Protein AF-A0A257YL30-F1 (afdb_monomer_lite)

Radius of gyration: 41.76 Å; chains: 1; bounding box: 69×27×109 Å

Foldseek 3Di:
DDDVVVVVVVVVPPDVVVVVVVVVVVVVVVVVVVVVVVVVVVVVVVVVVVVVVVVVVVVVVVVVVVVVVVVVVVVVVVVPQLQPCVQLVVCVVPDPDSVVSCVSHDD

Structure (mmCIF, N/CA/C/O backbone):
data_AF-A0A257YL30-F1
#
_entry.id   AF-A0A257YL30-F1
#
loop_
_atom_site.group_PDB
_atom_site.id
_atom_site.type_symbol
_atom_site.label_atom_id
_atom_site.label_alt_id
_atom_site.label_comp_id
_atom_site.label_asym_id
_atom_site.label_entity_id
_atom_site.label_seq_id
_atom_site.pdbx_PDB_ins_code
_atom_site.Cartn_x
_atom_site.Cartn_y
_atom_site.Cartn_z
_atom_site.occupancy
_atom_site.B_iso_or_equiv
_atom_site.auth_seq_id
_atom_site.auth_comp_id
_atom_site.auth_asym_id
_atom_site.auth_atom_id
_atom_site.pdbx_PDB_model_num
ATOM 1 N N . MET A 1 1 ? 14.713 -16.645 -57.418 1.00 50.28 1 MET A N 1
ATOM 2 C CA . MET A 1 1 ? 15.736 -17.326 -56.595 1.00 50.28 1 MET A CA 1
ATOM 3 C C . MET A 1 1 ? 17.075 -16.668 -56.886 1.00 50.28 1 MET A C 1
ATOM 5 O O . MET A 1 1 ? 17.648 -16.917 -57.937 1.00 50.28 1 MET A O 1
ATOM 9 N N . MET A 1 2 ? 17.504 -15.725 -56.046 1.00 57.44 2 MET A N 1
ATOM 10 C CA . MET A 1 2 ? 18.778 -15.020 -56.232 1.00 57.44 2 MET A CA 1
ATOM 11 C C . MET A 1 2 ? 19.915 -15.849 -55.615 1.00 57.44 2 MET A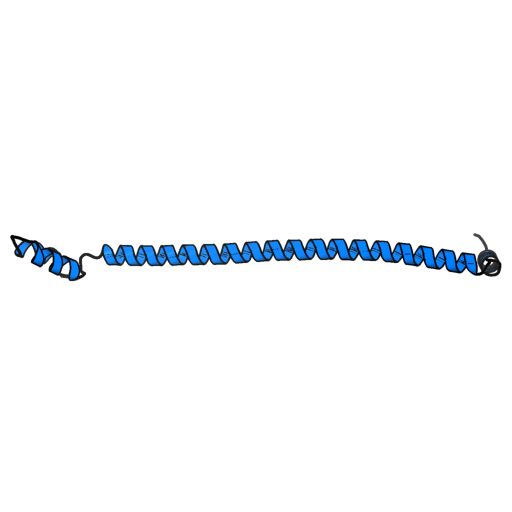 C 1
ATOM 13 O O . MET A 1 2 ? 19.743 -16.354 -54.505 1.00 57.44 2 MET A O 1
ATOM 17 N N . PRO A 1 3 ? 21.052 -16.025 -56.309 1.00 60.94 3 PRO A N 1
ATOM 18 C CA . PRO A 1 3 ? 22.141 -16.859 -55.819 1.00 60.94 3 PRO A CA 1
ATOM 19 C C . PRO A 1 3 ? 22.828 -16.222 -54.592 1.00 60.94 3 PRO A C 1
ATOM 21 O O . PRO A 1 3 ? 23.120 -15.022 -54.609 1.00 60.94 3 PRO A O 1
ATOM 24 N N . PRO A 1 4 ? 23.159 -17.012 -53.549 1.00 63.03 4 PRO A N 1
ATOM 25 C CA . PRO A 1 4 ? 23.748 -16.528 -52.289 1.00 63.03 4 PRO A CA 1
ATOM 26 C C . PRO A 1 4 ? 25.123 -15.860 -52.463 1.00 63.03 4 PRO A C 1
ATOM 28 O O . PRO A 1 4 ? 25.574 -15.108 -51.603 1.00 63.03 4 PRO A O 1
ATOM 31 N N . PHE A 1 5 ? 25.777 -16.071 -53.606 1.00 57.56 5 PHE A N 1
ATOM 32 C CA . PHE A 1 5 ? 27.080 -15.488 -53.921 1.00 57.56 5 PHE A CA 1
ATOM 33 C C . PHE A 1 5 ? 27.031 -13.975 -54.203 1.00 57.56 5 PHE A C 1
ATOM 35 O O . PHE A 1 5 ? 28.014 -13.271 -53.968 1.00 57.56 5 PHE A O 1
ATOM 42 N N . LEU A 1 6 ? 25.888 -13.447 -54.663 1.00 55.09 6 LEU A N 1
ATOM 43 C CA . LEU A 1 6 ? 25.724 -12.006 -54.901 1.00 55.09 6 LEU A CA 1
ATOM 44 C C . LEU A 1 6 ? 25.528 -11.222 -53.596 1.00 55.09 6 LEU A C 1
ATOM 46 O O . LEU A 1 6 ? 25.942 -10.069 -53.510 1.00 55.09 6 LEU A O 1
ATOM 50 N N . LEU A 1 7 ? 24.990 -11.872 -52.561 1.00 56.28 7 LEU A N 1
ATOM 51 C CA . LEU A 1 7 ? 24.841 -11.302 -51.219 1.00 56.28 7 LEU A CA 1
ATOM 52 C C . LEU A 1 7 ? 26.191 -11.226 -50.481 1.00 56.28 7 LEU A C 1
ATOM 54 O O . LEU A 1 7 ? 26.451 -10.294 -49.725 1.00 56.28 7 LEU A O 1
ATOM 58 N N . ALA A 1 8 ? 27.093 -12.174 -50.754 1.00 54.34 8 ALA A N 1
ATOM 59 C CA . ALA A 1 8 ? 28.441 -12.184 -50.188 1.00 54.34 8 ALA A CA 1
ATOM 60 C C . ALA A 1 8 ? 29.349 -11.088 -50.782 1.00 54.34 8 ALA A C 1
ATOM 62 O O . ALA A 1 8 ? 30.180 -10.516 -50.075 1.00 54.34 8 ALA A O 1
ATOM 63 N N . LYS A 1 9 ? 29.183 -10.744 -52.069 1.00 48.53 9 LYS A N 1
ATOM 64 C CA . LYS A 1 9 ? 30.029 -9.738 -52.736 1.00 48.53 9 LYS A CA 1
ATOM 65 C C . LYS A 1 9 ? 29.658 -8.295 -52.367 1.00 48.53 9 LYS A C 1
ATOM 67 O O . LYS A 1 9 ? 30.542 -7.443 -52.374 1.00 48.53 9 LYS A O 1
ATOM 72 N N . SER A 1 10 ? 28.409 -8.024 -51.968 1.00 52.38 10 SER A N 1
ATOM 73 C CA . SER A 1 10 ? 28.015 -6.706 -51.442 1.00 52.38 10 SER A CA 1
ATOM 74 C C . SER A 1 10 ? 28.513 -6.453 -50.014 1.00 52.38 10 SER A C 1
ATOM 76 O O . SER A 1 10 ? 28.666 -5.298 -49.633 1.00 52.38 10 SER A O 1
ATOM 78 N N . LEU A 1 11 ? 28.822 -7.499 -49.237 1.00 55.47 11 LEU A N 1
ATOM 79 C CA . LEU A 1 11 ? 29.417 -7.355 -47.901 1.00 55.47 11 LEU A CA 1
ATOM 80 C C . LEU A 1 11 ? 30.910 -6.988 -47.946 1.00 55.47 11 LEU A C 1
ATOM 82 O O . LEU A 1 11 ? 31.395 -6.276 -47.072 1.00 55.47 11 LEU A O 1
ATOM 86 N N . PHE A 1 12 ? 31.641 -7.449 -48.966 1.00 54.34 12 PHE A N 1
ATOM 87 C CA . PHE A 1 12 ? 33.100 -7.281 -49.059 1.00 54.34 12 PHE A CA 1
ATOM 88 C C . PHE A 1 12 ? 33.564 -5.947 -49.675 1.00 54.34 12 PHE A C 1
ATOM 90 O O . PHE A 1 12 ? 34.764 -5.683 -49.707 1.00 54.34 12 PHE A O 1
ATOM 97 N N . GLY A 1 13 ? 32.637 -5.105 -50.146 1.00 54.22 13 GLY A N 1
ATOM 98 C CA . GLY A 1 13 ? 32.914 -3.770 -50.700 1.00 54.22 13 GLY A CA 1
ATOM 99 C C . GLY A 1 13 ? 32.287 -2.611 -49.919 1.00 54.22 13 GLY A C 1
ATOM 100 O O . GLY A 1 13 ? 32.358 -1.469 -50.365 1.00 54.22 13 GLY A O 1
ATOM 101 N N . PHE A 1 14 ? 31.650 -2.883 -48.776 1.00 57.56 14 PHE A N 1
ATOM 102 C CA . PHE A 1 14 ? 31.058 -1.844 -47.937 1.00 57.56 14 PHE A CA 1
ATOM 103 C C . PHE A 1 14 ? 32.178 -1.110 -47.175 1.00 57.56 14 PHE A C 1
ATOM 105 O O . PHE A 1 14 ? 32.961 -1.763 -46.476 1.00 57.56 14 PHE A O 1
ATOM 112 N N . PRO A 1 15 ? 32.305 0.230 -47.279 1.00 69.06 15 PRO A N 1
ATOM 113 C CA . PRO A 1 15 ? 33.306 0.962 -46.509 1.00 69.06 15 PRO A CA 1
ATOM 114 C C . PRO A 1 15 ? 33.066 0.657 -45.032 1.00 69.06 15 PRO A C 1
ATOM 116 O O . PRO A 1 15 ? 31.942 0.817 -44.570 1.00 69.06 15 PRO A O 1
ATOM 119 N N . ARG A 1 16 ? 34.081 0.200 -44.287 1.00 69.25 16 ARG A N 1
ATOM 120 C CA . ARG A 1 16 ? 33.955 -0.257 -42.880 1.00 69.25 16 ARG A CA 1
ATOM 121 C C . ARG A 1 16 ? 33.070 0.649 -42.004 1.00 69.25 16 ARG A C 1
ATOM 123 O O . ARG A 1 16 ? 32.325 0.158 -41.165 1.00 69.25 16 ARG A O 1
ATOM 130 N N . TRP A 1 17 ? 33.083 1.953 -42.272 1.00 70.00 17 TRP A N 1
ATOM 131 C CA . TRP A 1 17 ? 32.216 2.977 -41.684 1.00 70.00 17 TRP A CA 1
ATOM 132 C C . TRP A 1 17 ? 30.707 2.723 -41.808 1.00 70.00 17 TRP A C 1
ATOM 134 O O . TRP A 1 17 ? 29.969 2.972 -40.864 1.00 70.00 17 TRP A O 1
ATOM 144 N N . SER A 1 18 ? 30.241 2.200 -42.937 1.00 74.88 18 SER A N 1
ATOM 145 C CA . SER A 1 18 ? 28.826 1.886 -43.179 1.00 74.88 18 SER A CA 1
ATOM 146 C C . SER A 1 18 ? 28.344 0.664 -42.388 1.00 74.88 18 SER A C 1
ATOM 148 O O . SER A 1 18 ? 27.224 0.671 -41.886 1.00 74.88 18 SER A O 1
ATOM 150 N N . VAL A 1 19 ? 29.204 -0.339 -42.177 1.00 79.62 19 VAL A N 1
ATOM 151 C CA . VAL A 1 19 ? 28.907 -1.476 -41.286 1.00 79.62 19 VAL A CA 1
ATOM 152 C C . VAL A 1 19 ? 28.895 -1.025 -39.826 1.00 79.62 19 VAL A C 1
ATOM 154 O O . VAL A 1 19 ? 27.988 -1.385 -39.082 1.00 79.62 19 VAL A O 1
ATOM 157 N N . ILE A 1 20 ? 29.853 -0.183 -39.424 1.00 82.31 20 ILE A N 1
ATOM 158 C CA . ILE A 1 20 ? 29.886 0.406 -38.076 1.00 82.31 20 ILE A CA 1
ATOM 159 C C . ILE A 1 20 ? 28.630 1.255 -37.831 1.00 82.31 20 ILE A C 1
ATOM 161 O O . ILE A 1 20 ? 28.001 1.119 -36.785 1.00 82.31 20 ILE A O 1
ATOM 165 N N . GLY A 1 21 ? 28.223 2.074 -38.806 1.00 84.81 21 GLY A N 1
ATOM 166 C CA . GLY A 1 21 ? 27.007 2.884 -38.731 1.00 84.81 21 GLY A CA 1
ATOM 167 C C . GLY A 1 21 ? 25.734 2.042 -38.617 1.00 84.81 21 GLY A C 1
ATOM 168 O O . GLY A 1 21 ? 24.880 2.335 -37.783 1.00 84.81 21 GLY A O 1
ATOM 169 N N . LEU A 1 22 ? 25.629 0.956 -39.388 1.00 86.12 22 LEU A N 1
ATOM 170 C CA . LEU A 1 22 ? 24.497 0.031 -39.305 1.00 86.12 22 LEU A CA 1
ATOM 171 C C . LEU A 1 22 ? 24.441 -0.683 -37.946 1.00 86.12 22 LEU A C 1
ATOM 173 O O . LEU A 1 22 ? 23.375 -0.765 -37.337 1.00 86.12 22 LEU A O 1
ATOM 177 N N . CYS A 1 23 ? 25.582 -1.159 -37.442 1.00 87.19 23 CYS A N 1
ATOM 178 C CA . CYS A 1 23 ? 25.661 -1.768 -36.115 1.00 87.19 23 CYS A CA 1
ATOM 179 C C . CYS A 1 23 ? 25.277 -0.772 -35.013 1.00 87.19 23 CYS A C 1
ATOM 181 O O . CYS A 1 23 ? 24.502 -1.121 -34.126 1.00 87.19 23 CYS A O 1
ATOM 183 N N . ALA A 1 24 ? 25.756 0.473 -35.083 1.00 89.75 24 ALA A N 1
ATOM 184 C CA . ALA A 1 24 ? 25.403 1.514 -34.120 1.00 89.75 24 ALA A CA 1
ATOM 185 C C . ALA A 1 24 ? 23.896 1.823 -34.132 1.00 89.75 24 ALA A C 1
ATOM 187 O O . ALA A 1 24 ? 23.283 1.937 -33.071 1.00 89.75 24 ALA A O 1
ATOM 188 N N . LEU A 1 25 ? 23.284 1.884 -35.319 1.00 91.06 25 LEU A N 1
ATOM 189 C CA . LEU A 1 25 ? 21.841 2.077 -35.472 1.00 91.06 25 LEU A CA 1
ATOM 190 C C . LEU A 1 25 ? 21.043 0.927 -34.837 1.00 91.06 25 LEU A C 1
ATOM 192 O O . LEU A 1 25 ? 20.078 1.168 -34.112 1.00 91.06 25 LEU A O 1
ATOM 196 N N . LEU A 1 26 ? 21.453 -0.320 -35.082 1.00 91.44 26 LEU A N 1
ATOM 197 C CA . LEU A 1 26 ? 20.793 -1.500 -34.516 1.00 91.44 26 LEU A CA 1
ATOM 198 C C . LEU A 1 26 ? 20.899 -1.541 -32.989 1.00 91.44 26 LEU A C 1
ATOM 200 O O . LEU A 1 26 ? 19.914 -1.841 -32.316 1.00 91.44 26 LEU A O 1
ATOM 204 N N . VAL A 1 27 ? 22.064 -1.195 -32.436 1.00 92.75 27 VAL A N 1
ATOM 205 C CA . VAL A 1 27 ? 22.261 -1.104 -30.982 1.00 92.75 27 VAL A CA 1
ATOM 206 C C . VAL A 1 27 ? 21.379 -0.009 -30.379 1.00 92.75 27 VAL A C 1
ATOM 208 O O . VAL A 1 27 ? 20.744 -0.241 -29.353 1.00 92.75 27 VAL A O 1
ATOM 211 N N . ALA A 1 28 ? 21.276 1.154 -31.028 1.00 92.00 28 ALA A N 1
A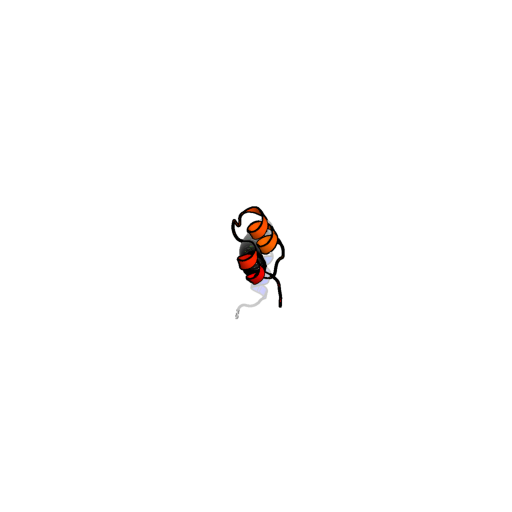TOM 212 C CA . ALA A 1 28 ? 20.408 2.237 -30.570 1.00 92.00 28 ALA A CA 1
ATOM 213 C C . ALA A 1 28 ? 18.924 1.823 -30.558 1.00 92.00 28 ALA A C 1
ATOM 215 O O . ALA A 1 28 ? 18.224 2.060 -29.575 1.00 92.00 28 ALA A O 1
ATOM 216 N N . LEU A 1 29 ? 18.454 1.142 -31.607 1.00 92.25 29 LEU A N 1
ATOM 217 C CA . LEU A 1 29 ? 17.092 0.601 -31.672 1.00 92.25 29 LEU A CA 1
ATOM 218 C C . LEU A 1 29 ? 16.827 -0.440 -30.578 1.00 92.25 29 LEU A C 1
ATOM 220 O O . LEU A 1 29 ? 15.795 -0.381 -29.909 1.00 92.25 29 LEU A O 1
ATOM 224 N N . ALA A 1 30 ? 17.764 -1.363 -30.360 1.00 89.38 30 ALA A N 1
ATOM 225 C CA . ALA A 1 30 ? 17.649 -2.366 -29.305 1.00 89.38 30 ALA A CA 1
ATOM 226 C C . ALA A 1 30 ? 17.589 -1.725 -27.907 1.00 89.38 30 ALA A C 1
ATOM 228 O O . ALA A 1 30 ? 16.789 -2.148 -27.072 1.00 89.38 30 ALA A O 1
ATOM 229 N N . ALA A 1 31 ? 18.379 -0.674 -27.668 1.00 88.31 31 ALA A N 1
ATOM 230 C CA . ALA A 1 31 ? 18.369 0.066 -26.409 1.00 88.31 31 ALA A CA 1
ATOM 231 C C . ALA A 1 31 ? 17.020 0.757 -26.150 1.00 88.31 31 ALA A C 1
ATOM 233 O O . ALA A 1 31 ? 16.501 0.671 -25.038 1.00 88.31 31 ALA A O 1
ATOM 234 N N . LEU A 1 32 ? 16.415 1.380 -27.169 1.00 86.12 32 LEU A N 1
ATOM 235 C CA . LEU A 1 32 ? 15.096 2.015 -27.044 1.00 86.12 32 LEU A CA 1
ATOM 236 C C . LEU A 1 32 ? 14.004 1.006 -26.666 1.00 86.12 32 LEU A C 1
ATOM 238 O O . LEU A 1 32 ? 13.208 1.271 -25.766 1.00 86.12 32 LEU A O 1
ATOM 242 N N . VAL A 1 33 ? 14.003 -0.173 -27.296 1.00 86.88 33 VAL A N 1
ATOM 243 C CA . VAL A 1 33 ? 13.060 -1.252 -26.956 1.00 86.88 33 VAL A CA 1
ATOM 244 C C . VAL A 1 33 ? 13.267 -1.728 -25.517 1.00 86.88 33 VAL A C 1
ATOM 246 O O . VAL A 1 33 ? 12.296 -1.964 -24.802 1.00 86.88 33 VAL A O 1
ATOM 249 N N . LEU A 1 34 ? 14.517 -1.847 -25.064 1.00 83.94 34 LEU A N 1
ATOM 250 C CA . LEU A 1 34 ? 14.815 -2.258 -23.691 1.00 83.94 34 LEU A CA 1
ATOM 251 C C . LEU A 1 34 ? 14.299 -1.248 -22.658 1.00 83.94 34 LEU A C 1
ATOM 253 O O . LEU A 1 34 ? 13.703 -1.650 -21.660 1.00 83.94 34 LEU A O 1
ATOM 257 N N . ILE A 1 35 ? 14.490 0.050 -22.909 1.00 82.38 35 ILE A N 1
ATOM 258 C CA . ILE A 1 35 ? 14.022 1.125 -22.022 1.00 82.38 35 ILE A CA 1
ATOM 259 C C . ILE A 1 35 ? 12.496 1.084 -21.884 1.00 82.38 35 ILE A C 1
ATOM 261 O O . ILE A 1 35 ? 11.986 1.160 -20.768 1.00 82.38 35 ILE A O 1
ATOM 265 N N . ASP A 1 36 ? 11.771 0.893 -22.987 1.00 79.25 36 ASP A N 1
ATOM 266 C CA . ASP A 1 36 ? 10.305 0.814 -22.982 1.00 79.25 36 ASP A CA 1
ATOM 267 C C . ASP A 1 36 ? 9.789 -0.400 -22.182 1.00 79.25 36 ASP A C 1
ATOM 269 O O . ASP A 1 36 ? 8.864 -0.307 -21.367 1.00 79.25 36 ASP A O 1
ATOM 273 N N . ARG A 1 37 ? 10.457 -1.553 -22.315 1.00 77.00 37 ARG A N 1
ATOM 274 C CA . ARG A 1 37 ? 10.122 -2.765 -21.547 1.00 77.00 37 ARG A CA 1
ATOM 275 C C . ARG A 1 37 ? 10.419 -2.626 -20.055 1.00 77.00 37 ARG A C 1
ATOM 277 O O . ARG A 1 37 ? 9.646 -3.117 -19.229 1.00 77.00 37 ARG A O 1
ATOM 284 N N . ILE A 1 38 ? 11.505 -1.948 -19.691 1.00 74.12 38 ILE A N 1
ATOM 285 C CA . ILE A 1 38 ? 11.836 -1.682 -18.284 1.00 74.12 38 ILE A CA 1
ATOM 286 C C . ILE A 1 38 ? 10.864 -0.652 -17.692 1.00 74.12 38 ILE A C 1
ATOM 288 O O . ILE A 1 38 ? 10.370 -0.845 -16.585 1.00 74.12 38 ILE A O 1
ATOM 292 N N . GLY A 1 39 ? 10.534 0.409 -18.432 1.00 70.19 39 GLY A N 1
ATOM 293 C CA . GLY A 1 39 ? 9.593 1.437 -17.983 1.00 70.19 39 GLY A CA 1
ATOM 294 C C . GLY A 1 39 ? 8.193 0.880 -17.723 1.00 70.19 39 GLY A C 1
ATOM 295 O O . GLY A 1 39 ? 7.597 1.152 -16.682 1.00 70.19 39 GLY A O 1
ATOM 296 N N . THR A 1 40 ? 7.692 0.034 -18.625 1.00 66.69 40 THR A N 1
ATOM 297 C CA . THR A 1 40 ? 6.373 -0.606 -18.477 1.00 66.69 40 THR A CA 1
ATOM 298 C C . THR A 1 40 ? 6.337 -1.606 -17.321 1.00 66.69 40 THR A C 1
ATOM 300 O O . THR A 1 40 ? 5.404 -1.578 -16.518 1.00 66.69 40 THR A O 1
ATOM 303 N N . THR A 1 41 ? 7.370 -2.436 -17.157 1.00 62.59 41 THR A N 1
ATOM 304 C CA . THR A 1 41 ? 7.448 -3.377 -16.023 1.00 62.59 41 THR A CA 1
ATOM 305 C C . THR A 1 41 ? 7.596 -2.660 -14.680 1.00 62.59 41 THR A C 1
ATOM 307 O O . THR A 1 41 ? 6.907 -3.019 -13.723 1.00 62.59 41 THR A O 1
ATOM 310 N N . ALA A 1 42 ? 8.402 -1.598 -14.606 1.00 59.38 42 ALA A N 1
ATOM 311 C CA . ALA A 1 42 ? 8.531 -0.764 -13.412 1.00 59.38 42 ALA A CA 1
ATOM 312 C C . ALA A 1 42 ? 7.223 -0.032 -13.057 1.00 59.38 42 ALA A C 1
ATOM 314 O O . ALA A 1 42 ? 6.841 0.032 -11.887 1.00 59.38 42 ALA A O 1
ATOM 315 N N . ALA A 1 43 ? 6.492 0.472 -14.056 1.00 63.72 43 ALA A N 1
ATOM 316 C CA . ALA A 1 43 ? 5.188 1.089 -13.834 1.00 63.72 43 ALA A CA 1
ATOM 317 C C . ALA A 1 43 ? 4.186 0.070 -13.267 1.00 63.72 43 ALA A C 1
ATOM 319 O O . ALA A 1 43 ? 3.580 0.321 -12.226 1.00 63.72 43 ALA A O 1
ATOM 320 N N . THR A 1 44 ? 4.082 -1.116 -13.877 1.00 63.78 44 THR A N 1
ATOM 321 C CA . THR A 1 44 ? 3.150 -2.162 -13.417 1.00 63.78 44 THR A CA 1
ATOM 322 C C . THR A 1 44 ? 3.476 -2.694 -12.022 1.00 63.78 44 THR A C 1
ATOM 324 O O . THR A 1 44 ? 2.563 -2.913 -11.228 1.00 63.78 44 THR A O 1
ATOM 327 N N . SER A 1 45 ? 4.759 -2.852 -11.679 1.00 59.00 45 SER A N 1
ATOM 328 C CA . SER A 1 45 ? 5.163 -3.336 -10.356 1.00 59.00 45 SER A CA 1
ATOM 329 C C . SER A 1 45 ? 4.906 -2.296 -9.269 1.00 59.00 45 SER A C 1
ATOM 331 O O . SER A 1 45 ? 4.402 -2.641 -8.201 1.00 59.00 45 SER A O 1
ATOM 333 N N . SER A 1 46 ? 5.168 -1.016 -9.550 1.00 65.38 46 SER A N 1
ATOM 334 C CA . SER A 1 46 ? 4.872 0.068 -8.608 1.00 65.38 46 SER A CA 1
ATOM 335 C C . SER A 1 46 ? 3.369 0.228 -8.359 1.00 65.38 46 SER A C 1
ATOM 337 O O . SER A 1 46 ? 2.963 0.451 -7.219 1.00 65.38 46 SER A O 1
ATOM 339 N N . GLN A 1 47 ? 2.539 0.054 -9.392 1.00 67.19 47 GLN A N 1
ATOM 340 C CA . GLN A 1 47 ? 1.082 0.076 -9.272 1.00 67.19 47 GLN A CA 1
ATOM 341 C C . GLN A 1 47 ? 0.586 -1.099 -8.417 1.00 67.19 47 GLN A C 1
ATOM 343 O O . GLN A 1 47 ? -0.103 -0.889 -7.423 1.00 67.19 47 GLN A O 1
ATOM 348 N N . ALA A 1 48 ? 1.036 -2.319 -8.729 1.00 66.75 48 ALA A N 1
ATOM 349 C CA . ALA A 1 48 ? 0.655 -3.521 -7.992 1.00 66.75 48 ALA A CA 1
ATOM 350 C C . ALA A 1 48 ? 1.059 -3.459 -6.509 1.00 66.75 48 ALA A C 1
ATOM 352 O O . ALA A 1 48 ? 0.296 -3.877 -5.639 1.00 66.75 48 ALA A O 1
ATOM 353 N N . GLN A 1 49 ? 2.233 -2.900 -6.196 1.00 63.50 49 GLN A N 1
ATOM 354 C CA . GLN A 1 49 ? 2.657 -2.711 -4.806 1.00 63.50 49 GLN A CA 1
ATOM 355 C C . GLN A 1 49 ? 1.805 -1.678 -4.063 1.00 63.50 49 GLN A C 1
ATOM 357 O O . GLN A 1 49 ? 1.486 -1.885 -2.892 1.00 63.50 49 GLN A O 1
ATOM 362 N N . ARG A 1 50 ? 1.408 -0.583 -4.725 1.00 72.44 50 ARG A N 1
ATOM 363 C CA . ARG A 1 50 ? 0.508 0.417 -4.129 1.00 72.44 50 ARG A CA 1
ATOM 364 C C . ARG A 1 50 ? -0.863 -0.179 -3.832 1.00 72.44 50 ARG A C 1
ATOM 366 O O . ARG A 1 50 ? -1.378 0.025 -2.735 1.00 72.44 50 ARG A O 1
ATOM 373 N N . ASP A 1 51 ? -1.411 -0.951 -4.764 1.00 71.00 51 ASP A N 1
ATOM 374 C CA . ASP A 1 51 ? -2.716 -1.594 -4.602 1.00 71.00 51 ASP A CA 1
ATOM 375 C C . ASP A 1 51 ? -2.686 -2.648 -3.482 1.00 71.00 51 ASP A C 1
ATOM 377 O O . ASP A 1 51 ? -3.587 -2.688 -2.640 1.00 71.00 51 ASP A O 1
ATOM 381 N N . ALA A 1 52 ? -1.612 -3.441 -3.401 1.00 71.88 52 ALA A N 1
ATOM 382 C CA . ALA A 1 52 ? -1.406 -4.398 -2.314 1.00 71.88 52 ALA A CA 1
ATOM 383 C C . ALA A 1 52 ? -1.256 -3.706 -0.946 1.00 71.88 52 ALA A C 1
ATOM 385 O O . ALA A 1 52 ? -1.853 -4.144 0.038 1.00 71.88 52 ALA A O 1
ATOM 386 N N . GLY A 1 53 ? -0.508 -2.599 -0.883 1.00 70.25 53 GLY A N 1
ATOM 387 C CA . GLY A 1 53 ? -0.361 -1.800 0.335 1.00 70.25 53 GLY A CA 1
ATOM 388 C C . GLY A 1 53 ? -1.686 -1.193 0.800 1.00 70.25 53 GLY A C 1
ATOM 389 O O . GLY A 1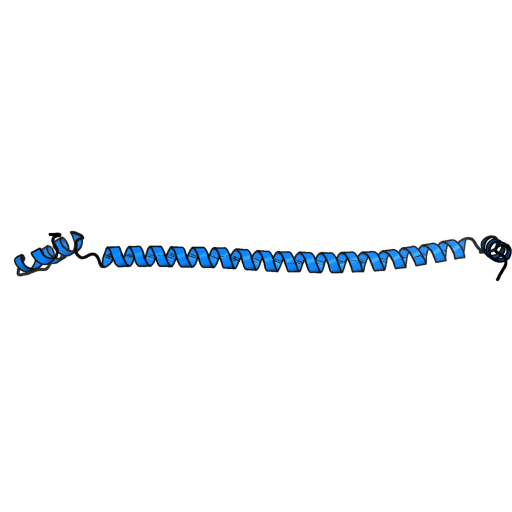 53 ? -2.026 -1.283 1.979 1.00 70.25 53 GLY A O 1
ATOM 390 N N . ALA A 1 54 ? -2.475 -0.645 -0.127 1.00 77.69 54 ALA A N 1
ATOM 391 C CA . ALA A 1 54 ? -3.795 -0.098 0.174 1.00 77.69 54 ALA A CA 1
ATOM 392 C C . ALA A 1 54 ? -4.768 -1.178 0.677 1.00 77.69 54 ALA A C 1
ATOM 394 O O . ALA A 1 54 ? -5.536 -0.931 1.608 1.00 77.69 54 ALA A O 1
ATOM 395 N N . ALA A 1 55 ? -4.733 -2.382 0.099 1.00 79.44 55 ALA A N 1
ATOM 396 C CA . ALA A 1 55 ? -5.542 -3.506 0.565 1.00 79.44 55 ALA A CA 1
ATOM 397 C C . ALA A 1 55 ? -5.140 -3.959 1.980 1.00 79.44 55 ALA A C 1
ATOM 399 O O . ALA A 1 55 ? -6.013 -4.164 2.825 1.00 79.44 55 ALA A O 1
ATOM 400 N N . ALA A 1 56 ? -3.836 -4.052 2.258 1.00 81.06 56 ALA A N 1
ATOM 401 C CA . ALA A 1 56 ? -3.324 -4.414 3.579 1.00 81.06 56 ALA A CA 1
ATOM 402 C C . ALA A 1 56 ? -3.709 -3.383 4.653 1.00 81.06 56 ALA A C 1
ATOM 404 O O . ALA A 1 56 ? -4.163 -3.765 5.731 1.00 81.06 56 ALA A O 1
ATOM 405 N N . GLN A 1 57 ? -3.601 -2.086 4.345 1.00 75.38 57 GLN A N 1
ATOM 406 C CA . GLN A 1 57 ? -4.024 -1.014 5.253 1.00 75.38 57 GLN A CA 1
ATOM 407 C C . GLN A 1 57 ? -5.520 -1.094 5.564 1.00 75.38 57 GLN A C 1
ATOM 409 O O . GLN A 1 57 ? -5.903 -1.080 6.729 1.00 75.38 57 GLN A O 1
ATOM 414 N N . ARG A 1 58 ? -6.372 -1.279 4.547 1.00 78.44 58 ARG A N 1
ATOM 415 C CA . ARG A 1 58 ? -7.823 -1.426 4.758 1.00 78.44 58 ARG A CA 1
ATOM 416 C C . ARG A 1 58 ? -8.173 -2.633 5.624 1.00 78.44 58 ARG A C 1
ATOM 418 O O . ARG A 1 58 ? -9.100 -2.546 6.423 1.00 78.44 58 ARG A O 1
ATOM 425 N N . ALA A 1 59 ? -7.459 -3.748 5.464 1.00 81.50 59 ALA A N 1
ATOM 426 C CA . ALA A 1 59 ? -7.670 -4.935 6.286 1.00 81.50 59 ALA A CA 1
ATOM 427 C C . ALA A 1 59 ? -7.314 -4.671 7.760 1.00 81.50 59 ALA A C 1
ATOM 429 O O . ALA A 1 59 ? -8.111 -4.991 8.640 1.00 81.50 59 ALA A O 1
ATOM 430 N N . GLN A 1 60 ? -6.172 -4.025 8.019 1.00 84.12 60 GLN A N 1
ATOM 431 C CA . GLN A 1 60 ? -5.756 -3.648 9.376 1.00 84.12 60 GLN A CA 1
ATOM 432 C C . GLN A 1 60 ? -6.703 -2.632 10.020 1.00 84.12 60 GLN A C 1
ATOM 434 O O . GLN A 1 60 ? -7.035 -2.754 11.202 1.00 84.12 60 GLN A O 1
ATOM 439 N N . ASP A 1 61 ? -7.167 -1.647 9.252 1.00 83.31 61 ASP A N 1
ATOM 440 C CA . ASP A 1 61 ? -8.129 -0.658 9.733 1.00 83.31 61 ASP A CA 1
ATOM 441 C C . ASP A 1 61 ? -9.453 -1.329 10.108 1.00 83.31 61 ASP A C 1
ATOM 443 O O . ASP A 1 61 ? -9.985 -1.075 11.189 1.00 83.31 61 ASP A O 1
ATOM 447 N N . LEU A 1 62 ? -9.957 -2.241 9.266 1.00 87.19 62 LEU A N 1
ATOM 448 C CA . LEU A 1 62 ? -11.188 -2.983 9.536 1.00 87.19 62 LEU A CA 1
ATOM 449 C C . LEU A 1 62 ? -11.065 -3.839 10.804 1.00 87.19 62 LEU A C 1
ATOM 451 O O . LEU A 1 62 ? -11.948 -3.791 11.659 1.00 87.19 62 LEU A O 1
ATOM 455 N N . GLU A 1 63 ? -9.963 -4.579 10.952 1.00 88.75 63 GLU A N 1
ATOM 456 C CA . GLU A 1 63 ? -9.681 -5.381 12.148 1.00 88.75 63 GLU A CA 1
ATOM 457 C C . GLU A 1 63 ? -9.642 -4.503 13.407 1.00 88.75 63 GLU A C 1
ATOM 459 O O . GLU A 1 63 ? -10.283 -4.806 14.416 1.00 88.75 63 GLU A O 1
ATOM 464 N N . THR A 1 64 ? -8.968 -3.354 13.325 1.00 87.06 64 THR A N 1
ATOM 465 C CA . THR A 1 64 ? -8.883 -2.394 14.431 1.00 87.06 64 THR A CA 1
ATOM 466 C C . THR A 1 64 ? -10.254 -1.817 14.783 1.00 87.06 64 THR A C 1
ATOM 468 O O . THR A 1 64 ? -10.587 -1.678 15.962 1.00 87.06 64 THR A O 1
ATOM 471 N N . THR A 1 65 ? -11.074 -1.485 13.784 1.00 89.31 65 THR A N 1
ATOM 472 C CA . THR A 1 65 ? -12.438 -0.986 13.993 1.00 89.31 65 THR A CA 1
ATOM 473 C C . THR A 1 65 ? -13.327 -2.040 14.643 1.00 89.31 65 THR A C 1
ATOM 475 O O . THR A 1 65 ? -14.059 -1.705 15.579 1.00 89.31 65 THR A O 1
ATOM 478 N N . ILE A 1 66 ? -13.252 -3.298 14.202 1.00 90.94 66 ILE A N 1
ATOM 479 C CA . ILE A 1 66 ? -14.001 -4.406 14.810 1.00 90.94 66 ILE A CA 1
ATOM 480 C C . ILE A 1 66 ? -13.590 -4.554 16.273 1.00 90.94 66 ILE A C 1
ATOM 482 O O . ILE A 1 66 ? -14.451 -4.477 17.147 1.00 90.94 66 ILE A O 1
ATOM 486 N N . LYS A 1 67 ? -12.285 -4.627 16.555 1.00 90.12 67 LYS A N 1
ATOM 487 C CA . LYS A 1 67 ? -11.770 -4.764 17.922 1.00 90.12 67 LYS A CA 1
ATOM 488 C C . LYS A 1 67 ? -12.226 -3.626 18.838 1.00 90.12 67 LYS A C 1
ATOM 490 O O . LYS A 1 67 ? -12.717 -3.872 19.935 1.00 90.12 67 LYS A O 1
ATOM 495 N N . ARG A 1 68 ? -12.154 -2.373 18.374 1.00 86.69 68 ARG A N 1
ATOM 496 C CA . ARG A 1 68 ? -12.666 -1.213 19.132 1.00 86.69 68 ARG A CA 1
ATOM 497 C C . ARG A 1 68 ? -14.171 -1.298 19.381 1.00 86.69 68 ARG A C 1
ATOM 499 O O . ARG A 1 68 ? -14.650 -0.868 20.428 1.00 86.69 68 ARG A O 1
ATOM 506 N N . THR A 1 69 ? -14.921 -1.828 18.419 1.00 91.12 69 THR A N 1
ATOM 507 C CA . THR A 1 69 ? -16.370 -2.006 18.553 1.00 91.12 69 THR A CA 1
ATOM 508 C C . THR A 1 69 ? -16.697 -3.106 19.564 1.00 91.12 69 THR A C 1
ATOM 510 O O . THR A 1 69 ? -17.599 -2.929 20.383 1.00 91.12 69 THR A O 1
ATOM 513 N N . GLU A 1 70 ? -15.947 -4.210 19.560 1.00 88.56 70 GLU A N 1
ATOM 514 C CA . GLU A 1 70 ? -16.062 -5.290 20.545 1.00 88.56 70 GLU A CA 1
ATOM 515 C C . GLU A 1 70 ? -15.720 -4.807 21.956 1.00 88.56 70 GLU A C 1
ATOM 517 O O . GLU A 1 70 ? -16.515 -5.005 22.874 1.00 88.56 70 GLU A O 1
ATOM 522 N N . GLU A 1 71 ? -14.604 -4.094 22.122 1.00 89.69 71 GLU A N 1
ATOM 523 C CA . GLU A 1 71 ? -14.204 -3.485 23.397 1.00 89.69 71 GLU A CA 1
ATOM 524 C C . GLU A 1 71 ? -15.262 -2.488 23.900 1.00 89.69 71 GLU A C 1
ATOM 526 O O . GLU A 1 71 ? -15.642 -2.507 25.072 1.00 89.69 71 GLU A O 1
ATOM 531 N N . GLY A 1 72 ? -15.811 -1.656 23.009 1.00 84.81 72 GLY A N 1
ATOM 532 C CA . GLY A 1 72 ? -16.888 -0.725 23.343 1.00 84.81 72 GLY A CA 1
ATOM 533 C C . GLY A 1 72 ? -18.183 -1.427 23.765 1.00 84.81 72 GLY A C 1
ATOM 534 O O . GLY A 1 72 ? -18.854 -0.985 24.701 1.00 84.81 72 GLY A O 1
ATOM 535 N N . ASN A 1 73 ? -18.533 -2.538 23.114 1.00 85.06 73 ASN A N 1
ATOM 536 C CA . ASN A 1 73 ? -19.676 -3.358 23.512 1.00 85.06 73 ASN A CA 1
ATOM 537 C C . ASN A 1 73 ? -19.436 -4.063 24.848 1.00 85.06 73 ASN A C 1
ATOM 539 O O . ASN A 1 73 ? -20.335 -4.061 25.688 1.00 85.06 73 ASN A O 1
ATOM 543 N N . ALA A 1 74 ? -18.236 -4.596 25.082 1.00 82.00 74 ALA A N 1
ATOM 544 C CA . ALA A 1 74 ? -17.858 -5.189 26.361 1.00 82.00 74 ALA A CA 1
ATOM 545 C C . ALA A 1 74 ? -17.973 -4.161 27.498 1.00 82.00 74 ALA A C 1
ATOM 547 O O . ALA A 1 74 ? -18.637 -4.427 28.499 1.00 82.00 74 ALA A O 1
ATOM 548 N N . ALA A 1 75 ? -17.456 -2.945 27.297 1.00 78.56 75 ALA A N 1
ATOM 549 C CA . ALA A 1 75 ? -17.589 -1.851 28.258 1.00 78.56 75 ALA A CA 1
ATOM 550 C C . ALA A 1 75 ? -19.057 -1.445 28.486 1.00 78.56 75 ALA A C 1
ATOM 552 O O . ALA A 1 75 ? -19.472 -1.179 29.614 1.00 78.56 75 ALA A O 1
ATOM 553 N N . ARG A 1 76 ? -19.889 -1.428 27.435 1.00 77.50 76 ARG A N 1
ATOM 554 C CA . ARG A 1 76 ? -21.333 -1.168 27.578 1.00 77.50 76 ARG A CA 1
ATOM 555 C C . ARG A 1 76 ? -22.039 -2.247 28.386 1.00 77.50 76 ARG A C 1
ATOM 557 O O . ARG A 1 76 ? -22.892 -1.903 29.201 1.00 77.50 76 ARG A O 1
ATOM 564 N N . ILE A 1 77 ? -21.713 -3.517 28.160 1.00 78.19 77 ILE A N 1
ATOM 565 C CA . ILE A 1 77 ? -22.248 -4.638 28.941 1.00 78.19 77 ILE A CA 1
ATOM 566 C C . ILE A 1 77 ? -21.824 -4.480 30.403 1.00 78.19 77 ILE A C 1
ATOM 568 O O . ILE A 1 77 ? -22.669 -4.560 31.289 1.00 78.19 77 ILE A O 1
ATOM 572 N N . GLU A 1 78 ? -20.560 -4.142 30.644 1.00 71.75 78 GLU A N 1
ATOM 573 C CA . GLU A 1 78 ? -20.011 -3.932 31.980 1.00 71.75 78 GLU A CA 1
ATOM 574 C C . GLU A 1 78 ? -20.688 -2.780 32.744 1.00 71.75 78 GLU A C 1
ATOM 576 O O . GLU A 1 78 ? -20.988 -2.912 33.928 1.00 71.75 78 GLU A O 1
ATOM 581 N N . ILE A 1 79 ? -20.963 -1.657 32.072 1.00 69.19 79 ILE A N 1
ATOM 582 C CA . ILE A 1 79 ? -21.658 -0.495 32.658 1.00 69.19 79 ILE A CA 1
ATOM 583 C C . ILE A 1 79 ? -23.155 -0.774 32.864 1.00 69.19 79 ILE A C 1
ATOM 585 O O . ILE A 1 79 ? -23.784 -0.223 33.780 1.00 69.19 79 ILE A O 1
ATOM 589 N N . ARG A 1 80 ? -23.752 -1.571 31.967 1.00 68.69 80 ARG A N 1
ATOM 590 C CA . ARG A 1 80 ? -25.171 -1.935 32.020 1.00 68.69 80 ARG A CA 1
ATOM 591 C C . ARG A 1 80 ? -25.447 -2.984 33.087 1.00 68.69 80 ARG A C 1
ATOM 593 O O . ARG A 1 80 ? -26.580 -3.011 33.561 1.00 68.69 80 ARG A O 1
ATOM 600 N N . ASP A 1 81 ? -24.459 -3.796 33.458 1.00 66.75 81 ASP A N 1
ATOM 601 C CA . ASP A 1 81 ? -24.594 -4.799 34.508 1.00 66.75 81 ASP A CA 1
ATOM 602 C C . ASP A 1 81 ? -24.964 -4.128 35.849 1.00 66.75 81 ASP A C 1
ATOM 604 O O . ASP A 1 81 ? -24.149 -3.416 36.450 1.00 66.75 81 ASP A O 1
ATOM 608 N N . PRO A 1 82 ? -26.209 -4.308 36.331 1.00 59.28 82 PRO A N 1
ATOM 609 C CA . PRO A 1 82 ? -26.679 -3.677 37.556 1.00 59.28 82 PRO A CA 1
ATOM 610 C C . PRO A 1 82 ? -26.075 -4.308 38.817 1.00 59.2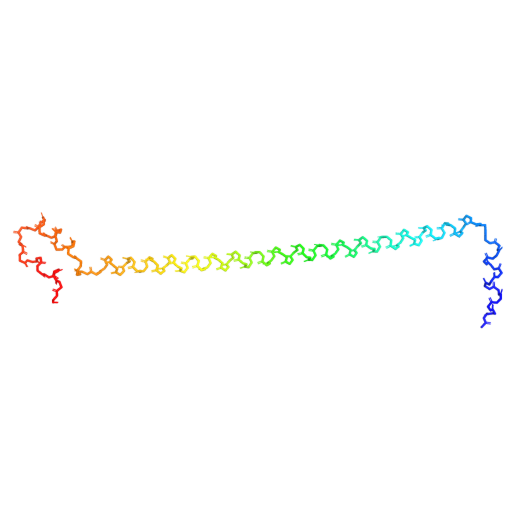8 82 PRO A C 1
ATOM 612 O O . PRO A 1 82 ? -26.260 -3.745 39.893 1.00 59.28 82 PRO A O 1
ATOM 615 N N . ARG A 1 83 ? -25.362 -5.440 38.697 1.00 60.09 83 ARG A N 1
ATOM 616 C CA . ARG A 1 83 ? -24.826 -6.227 39.821 1.00 60.09 83 ARG A CA 1
ATOM 617 C C . ARG A 1 83 ? -23.471 -5.744 40.330 1.00 60.09 83 ARG A C 1
ATOM 619 O O . ARG A 1 83 ? -22.924 -6.320 41.269 1.00 60.09 83 ARG A O 1
ATOM 626 N N . LYS A 1 84 ? -22.900 -4.690 39.740 1.00 61.09 84 LYS A N 1
ATOM 627 C CA . LYS A 1 84 ? -21.661 -4.103 40.256 1.00 61.09 84 LYS A CA 1
ATOM 628 C C . LYS A 1 84 ? -21.965 -3.255 41.490 1.00 61.09 84 LYS A C 1
ATOM 630 O O . LYS A 1 84 ? -22.675 -2.251 41.408 1.00 61.09 84 LYS A O 1
ATOM 635 N N . SER A 1 85 ? -21.364 -3.644 42.615 1.00 62.84 85 SER A N 1
ATOM 636 C CA . SER A 1 85 ? -21.444 -3.004 43.939 1.00 62.84 85 SER A CA 1
ATOM 637 C C . SER A 1 85 ? -21.330 -1.475 43.919 1.00 62.84 85 SER A C 1
ATOM 639 O O . SER A 1 85 ? -21.923 -0.808 44.757 1.00 62.84 85 SER A O 1
ATOM 641 N N . ALA A 1 86 ? -20.671 -0.896 42.913 1.00 72.19 86 ALA A N 1
ATOM 642 C CA . ALA A 1 86 ? -20.578 0.548 42.715 1.00 72.19 86 ALA A CA 1
ATOM 643 C C . ALA A 1 86 ? -21.942 1.270 42.670 1.00 72.19 86 ALA A C 1
ATOM 645 O 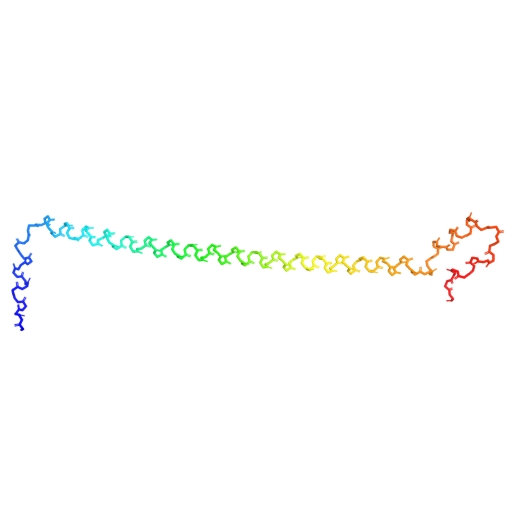O . ALA A 1 86 ? -22.070 2.364 43.221 1.00 72.19 86 ALA A O 1
ATOM 646 N N . ARG A 1 87 ? -22.980 0.681 42.050 1.00 74.25 87 ARG A N 1
ATOM 647 C CA . ARG A 1 87 ? -24.325 1.296 42.028 1.00 74.25 87 ARG A CA 1
ATOM 648 C C . ARG A 1 87 ? -25.027 1.191 43.378 1.00 74.25 87 ARG A C 1
ATOM 650 O O . ARG A 1 87 ? -25.736 2.122 43.759 1.00 74.25 87 ARG A O 1
ATOM 657 N N . TYR A 1 88 ? -24.803 0.095 44.099 1.00 78.19 88 TYR A N 1
ATOM 658 C CA . TYR A 1 88 ? -25.270 -0.068 45.472 1.00 78.19 88 TYR A CA 1
ATOM 659 C C . TYR A 1 88 ? -24.615 0.967 46.398 1.00 78.19 88 TYR A C 1
ATOM 661 O O . TYR A 1 88 ? -25.322 1.706 47.082 1.00 78.19 88 TYR A O 1
ATOM 669 N N . ASP A 1 89 ? -23.292 1.122 46.328 1.00 79.81 89 ASP A N 1
ATOM 670 C CA . ASP A 1 89 ? -22.537 2.093 47.129 1.00 79.81 89 ASP A CA 1
ATOM 671 C C . ASP A 1 89 ? -22.952 3.538 46.824 1.00 79.81 89 ASP A C 1
ATOM 673 O O . ASP A 1 89 ? -23.108 4.364 47.727 1.00 79.81 89 ASP A O 1
ATOM 677 N N . GLN A 1 90 ? -23.178 3.858 45.546 1.00 81.50 90 GLN A N 1
ATOM 678 C CA . GLN A 1 90 ? -23.655 5.176 45.136 1.00 81.50 90 GLN A CA 1
ATOM 679 C C . GLN A 1 90 ? -25.100 5.438 45.592 1.00 81.50 90 GLN A C 1
ATOM 681 O O . GLN A 1 90 ? -25.421 6.558 46.005 1.00 81.50 90 GLN A O 1
ATOM 686 N N . CYS A 1 91 ? -25.961 4.417 45.568 1.00 84.44 91 CYS A N 1
ATOM 687 C CA . CYS A 1 91 ? -27.312 4.492 46.122 1.00 84.44 91 CYS A CA 1
ATOM 688 C C . CYS A 1 91 ? -27.260 4.746 47.633 1.00 84.44 91 CYS A C 1
ATOM 690 O O . CYS A 1 91 ? -27.864 5.702 48.106 1.00 84.44 91 CYS A O 1
ATOM 692 N N . MET A 1 92 ? -26.446 3.990 48.374 1.00 85.94 92 MET A N 1
ATOM 693 C CA . MET A 1 92 ? -26.270 4.157 49.821 1.00 85.94 92 MET A CA 1
ATOM 694 C C . MET A 1 92 ? -25.753 5.549 50.211 1.00 85.94 92 MET A C 1
ATOM 696 O O . MET A 1 92 ? -26.163 6.084 51.237 1.00 85.94 92 MET A O 1
ATOM 700 N N . ARG A 1 93 ? -24.899 6.179 49.391 1.00 84.94 93 ARG A N 1
ATOM 701 C CA . ARG A 1 93 ? -24.417 7.552 49.650 1.00 84.94 93 ARG A CA 1
ATOM 702 C C . ARG A 1 93 ? -25.464 8.643 49.429 1.00 84.94 93 ARG A C 1
ATOM 704 O O . ARG A 1 93 ? -25.317 9.725 49.988 1.00 84.94 93 ARG A O 1
ATOM 711 N N . SER A 1 94 ? -26.458 8.408 48.574 1.00 86.12 94 SER A N 1
ATOM 712 C CA . SER A 1 94 ? -27.404 9.442 48.122 1.00 86.12 94 SER A CA 1
ATOM 713 C C . SER A 1 94 ? -28.846 9.217 48.583 1.00 86.12 94 SER A C 1
ATOM 715 O O . SER A 1 94 ? -29.661 10.140 48.529 1.00 86.12 94 SER A O 1
ATOM 717 N N . ALA A 1 95 ? -29.183 8.012 49.042 1.00 82.94 95 ALA A N 1
ATOM 718 C CA . ALA A 1 95 ? -30.545 7.641 49.382 1.00 82.94 95 ALA A CA 1
ATOM 719 C C . ALA A 1 95 ? -30.956 8.144 50.771 1.00 82.94 95 ALA A C 1
ATOM 721 O O . ALA A 1 95 ? -30.284 7.915 51.772 1.00 82.94 95 ALA A O 1
ATOM 722 N N . ARG A 1 96 ? -32.144 8.756 50.840 1.00 81.50 96 ARG A N 1
ATOM 723 C CA . ARG A 1 96 ? -32.853 9.000 52.109 1.00 81.50 96 ARG A CA 1
ATOM 724 C C . ARG A 1 96 ? -33.508 7.731 52.671 1.00 81.50 96 ARG A C 1
ATOM 726 O O . ARG A 1 96 ? -33.821 7.694 53.853 1.00 81.50 96 ARG A O 1
ATOM 733 N N . THR A 1 97 ? -33.724 6.717 51.831 1.00 84.00 97 THR A N 1
ATOM 734 C CA . THR A 1 97 ? -34.334 5.426 52.181 1.00 84.00 97 THR A CA 1
ATOM 735 C C . THR A 1 97 ? -33.451 4.272 51.680 1.00 84.00 97 THR A C 1
ATOM 737 O O . THR A 1 97 ? -33.499 3.934 50.495 1.00 84.00 97 THR A O 1
ATOM 740 N N . PRO A 1 98 ? -32.620 3.667 52.550 1.00 81.50 98 PRO A N 1
ATOM 741 C CA . PRO A 1 98 ? -31.600 2.692 52.141 1.00 81.50 98 PRO A CA 1
ATOM 742 C C . PRO A 1 98 ? -32.175 1.343 51.676 1.00 81.50 98 PRO A C 1
ATOM 744 O O . PRO A 1 98 ? -31.538 0.633 50.904 1.00 81.50 98 PRO A O 1
ATOM 747 N N . GLU A 1 99 ? -33.402 1.002 52.073 1.00 83.19 99 GLU A N 1
ATOM 748 C CA . GLU A 1 99 ? -34.081 -0.254 51.710 1.00 83.19 99 GLU A CA 1
ATOM 749 C C . GLU A 1 99 ? -34.259 -0.412 50.189 1.00 83.19 99 GLU A C 1
ATOM 751 O O . GLU A 1 99 ? -34.068 -1.494 49.636 1.00 83.19 99 GLU A O 1
ATOM 756 N N . ASN A 1 100 ? -34.503 0.692 49.475 1.00 80.00 100 ASN A N 1
ATOM 757 C CA . ASN A 1 100 ? -34.640 0.696 48.015 1.00 80.00 100 ASN A CA 1
ATOM 758 C C . ASN A 1 100 ? -33.334 0.364 47.272 1.00 80.00 100 ASN A C 1
ATOM 760 O O . ASN A 1 100 ? -33.365 0.087 46.070 1.00 80.00 100 ASN A O 1
ATOM 764 N N . CYS A 1 101 ? -32.186 0.404 47.953 1.00 83.69 101 CYS A N 1
ATOM 765 C CA . CYS A 1 101 ? -30.894 0.087 47.354 1.00 83.69 101 CYS A CA 1
ATOM 766 C C . CYS A 1 101 ? -30.656 -1.427 47.225 1.00 83.69 101 CYS A C 1
ATOM 768 O O . CYS A 1 101 ? -29.815 -1.824 46.420 1.00 83.69 101 CYS A O 1
ATOM 770 N N . GLN A 1 102 ? -31.423 -2.277 47.925 1.00 82.38 102 GLN A N 1
ATOM 771 C CA . GLN A 1 102 ? -31.258 -3.739 47.881 1.00 82.38 102 GLN A CA 1
ATOM 772 C C . GLN A 1 102 ? -31.460 -4.336 46.481 1.00 82.38 102 GLN A C 1
ATOM 774 O O . GLN A 1 102 ? -30.828 -5.329 46.147 1.00 82.38 102 GLN A O 1
ATOM 779 N N . ARG A 1 103 ? -32.237 -3.676 45.609 1.00 77.19 103 ARG A N 1
ATOM 780 C CA . ARG A 1 103 ? -32.435 -4.079 44.200 1.00 77.19 103 ARG A CA 1
ATOM 781 C C . ARG A 1 103 ? -31.155 -4.117 43.351 1.00 77.19 103 ARG A C 1
ATOM 783 O O . ARG A 1 103 ? -31.193 -4.575 42.214 1.00 77.19 103 ARG A O 1
ATOM 790 N N . PHE A 1 104 ? -30.071 -3.516 43.841 1.00 76.19 104 PHE A N 1
ATOM 791 C CA . PHE A 1 104 ? -28.772 -3.468 43.167 1.00 76.19 104 PHE A CA 1
ATOM 792 C C . PHE A 1 104 ? -27.792 -4.527 43.689 1.00 76.19 104 PHE A C 1
ATOM 794 O O . PHE A 1 104 ? -26.683 -4.631 43.168 1.00 76.19 104 PHE A O 1
ATOM 801 N N . LEU A 1 105 ? -28.174 -5.297 44.713 1.00 72.50 105 LEU A N 1
ATOM 802 C CA . LEU A 1 105 ? -27.411 -6.460 45.149 1.00 72.50 105 LEU A CA 1
ATOM 803 C C . LEU A 1 105 ? -27.679 -7.621 44.173 1.00 72.50 105 LEU A C 1
ATOM 805 O O . LEU A 1 105 ? -28.818 -7.787 43.731 1.00 72.50 105 LEU A O 1
ATOM 809 N N . PRO A 1 106 ? -26.656 -8.398 43.783 1.00 66.44 106 PRO A N 1
ATOM 810 C CA . PRO A 1 106 ? -26.882 -9.654 43.0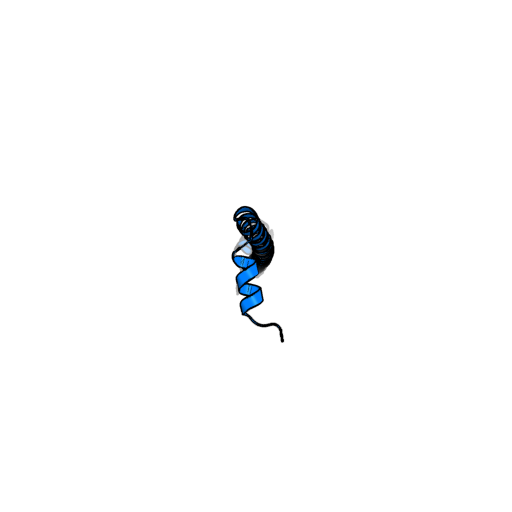77 1.00 66.44 106 PRO A CA 1
ATOM 811 C C . PRO A 1 106 ? -27.663 -10.619 43.984 1.00 66.44 106 PRO A C 1
ATOM 813 O O . PRO A 1 106 ? -27.355 -10.707 45.171 1.00 66.44 106 PRO A O 1
ATOM 816 N N . GLU A 1 107 ? -28.673 -11.294 43.425 1.00 62.19 107 GLU A N 1
ATOM 817 C CA . GLU A 1 107 ? -29.419 -12.374 44.098 1.00 62.19 107 GLU A CA 1
ATOM 818 C C . GLU A 1 107 ? -28.522 -13.562 44.463 1.00 62.19 107 GLU A C 1
ATOM 820 O O . GLU A 1 107 ? -27.629 -13.892 43.642 1.00 62.19 107 GLU A O 1
#

Secondary structure (DSSP, 8-state):
---HHHHHHHHTTS-HHHHHHHHHHHHHHHHHHHHHHHHHHHHHHHHHHHHHHHHHHHHHHHHHHHHHHHHHHHHHHHHH-TTSHHHHHHHHHH-S-GGGGGGGS--

Sequence (107 aa):
MMPPFLLAKSLFGFPRWSVIGLCALLVALAALVLIDRIGTTAATSSQAQRDAGAAAQRAQDLETTIKRTEEGNAARIEIRDPRKSARYDQCMRSARTPENCQRFLPE

pLDDT: mean 75.22, std 11.67, range [48.53, 92.75]